Protein AF-A0ABD3M2R7-F1 (afdb_monomer_lite)

Secondary structure (DSSP, 8-state):
--HHHHHHHHHHHHHHHHHHHHHHHHHHHHHHHHHHHHHHHHHHTS-HHHHHH--GGGSSHHHHHHHHHHHHHHHHHHHHHHHHHHHHHHHHHHHHHHHHT-

Organism: NCBI:txid259834

Radius of gyration: 22.61 Å; chains: 1; bounding box: 50×22×65 Å

Sequence (102 aa):
MSTLEQKLRQLEEATTIAQSVLSEKESKLALASEALEKSKSKLKSLDAEVQQTLQVNDTDLPELIDAKMIAQQEYDEALRRYEVNQQYLALFRKKCDEATGV

Foldseek 3Di:
DDPLVVVLVVLVVQLVVLVVQLVVLVVQLVVLVVVLVVQVVVLVPDDPVCNVPDDPVNGCNVVSVVSNVVSVVSNVVSVVSNVVSVVVSVVSVVVVCVVVPD

pLDDT: mean 92.33, std 8.18, range [51.0, 98.56]

Structure (mmCIF, N/CA/C/O backbone):
data_AF-A0ABD3M2R7-F1
#
_entry.id   AF-A0ABD3M2R7-F1
#
loop_
_atom_site.group_PDB
_atom_site.id
_atom_site.type_symbol
_atom_site.label_atom_id
_atom_site.label_alt_id
_atom_site.label_comp_id
_atom_site.label_asym_id
_atom_site.label_entity_id
_atom_site.label_seq_id
_atom_site.pdbx_PDB_ins_code
_atom_site.Cartn_x
_atom_site.Cartn_y
_atom_site.Cartn_z
_atom_site.occupancy
_atom_site.B_iso_or_equiv
_atom_site.auth_seq_id
_atom_site.auth_comp_id
_atom_site.auth_asym_id
_atom_site.auth_atom_id
_atom_site.pdbx_PDB_model_num
ATOM 1 N N . MET A 1 1 ? 27.052 -1.490 -24.342 1.00 61.06 1 MET A N 1
ATOM 2 C CA . MET A 1 1 ? 25.622 -1.247 -24.088 1.00 61.06 1 MET A CA 1
ATOM 3 C C . MET A 1 1 ? 25.178 -0.047 -24.895 1.00 61.06 1 MET A C 1
ATOM 5 O O . MET A 1 1 ? 25.857 0.975 -24.845 1.00 61.06 1 MET A O 1
ATOM 9 N N . SER A 1 2 ? 24.084 -0.170 -25.638 1.00 78.94 2 SER A N 1
ATOM 10 C CA . SER A 1 2 ? 23.429 0.951 -26.307 1.00 78.94 2 SER A CA 1
ATOM 11 C C . SER A 1 2 ? 22.742 1.867 -25.285 1.00 78.94 2 SER A C 1
ATOM 13 O O . SER A 1 2 ? 22.431 1.463 -24.163 1.00 78.94 2 SER A O 1
ATOM 15 N N . THR A 1 3 ? 22.456 3.112 -25.671 1.00 86.19 3 THR A N 1
ATOM 16 C CA . THR A 1 3 ? 21.681 4.048 -24.835 1.00 86.19 3 THR A CA 1
ATOM 17 C C . THR A 1 3 ? 20.294 3.497 -24.479 1.00 86.19 3 THR A C 1
ATOM 19 O O . THR A 1 3 ? 19.747 3.832 -23.430 1.00 86.19 3 THR A O 1
ATOM 22 N N . LEU A 1 4 ? 19.718 2.644 -25.333 1.00 84.50 4 LEU A N 1
ATOM 23 C CA . LEU A 1 4 ? 18.421 2.012 -25.099 1.00 84.50 4 LEU A CA 1
ATOM 24 C C . LEU A 1 4 ? 18.514 0.926 -24.014 1.00 84.50 4 LEU A C 1
ATOM 26 O O . LEU A 1 4 ? 17.692 0.914 -23.102 1.00 84.50 4 LEU A O 1
ATOM 30 N N . GLU A 1 5 ? 19.559 0.095 -24.049 1.00 85.50 5 GLU A N 1
ATOM 31 C CA . GLU A 1 5 ? 19.835 -0.921 -23.021 1.00 85.50 5 GLU A CA 1
ATOM 32 C C . GLU A 1 5 ? 20.120 -0.289 -21.651 1.00 85.50 5 GLU A C 1
ATOM 34 O O . GLU A 1 5 ? 19.651 -0.780 -20.627 1.00 85.50 5 GLU A O 1
ATOM 39 N N . GLN A 1 6 ? 20.840 0.840 -21.617 1.00 88.81 6 GLN A N 1
ATOM 40 C CA . GLN A 1 6 ? 21.074 1.589 -20.377 1.00 88.81 6 GLN A CA 1
ATOM 41 C C . GLN A 1 6 ? 19.767 2.119 -19.774 1.00 88.81 6 GLN A C 1
ATOM 43 O O . GLN A 1 6 ? 19.555 1.994 -18.569 1.00 88.81 6 GLN A O 1
ATOM 48 N N . LYS A 1 7 ? 18.877 2.679 -20.604 1.00 89.38 7 LYS A N 1
ATOM 49 C CA . LYS A 1 7 ? 17.556 3.153 -20.163 1.00 89.38 7 LYS A CA 1
ATOM 50 C C . LYS A 1 7 ? 16.665 2.010 -19.683 1.00 89.38 7 LYS A C 1
ATOM 52 O O . LYS A 1 7 ? 15.985 2.173 -18.676 1.00 89.38 7 LYS A O 1
ATOM 57 N N . LEU A 1 8 ? 16.689 0.866 -20.372 1.00 91.56 8 LEU A N 1
ATOM 58 C CA . LEU A 1 8 ? 15.958 -0.329 -19.952 1.00 91.56 8 LEU A CA 1
ATOM 59 C C . LEU A 1 8 ? 16.430 -0.787 -18.569 1.00 91.56 8 LEU A C 1
ATOM 61 O O . LEU A 1 8 ? 15.607 -0.933 -17.673 1.00 91.56 8 LEU A O 1
ATOM 65 N N . ARG A 1 9 ? 17.745 -0.904 -18.361 1.00 93.06 9 ARG A N 1
ATOM 66 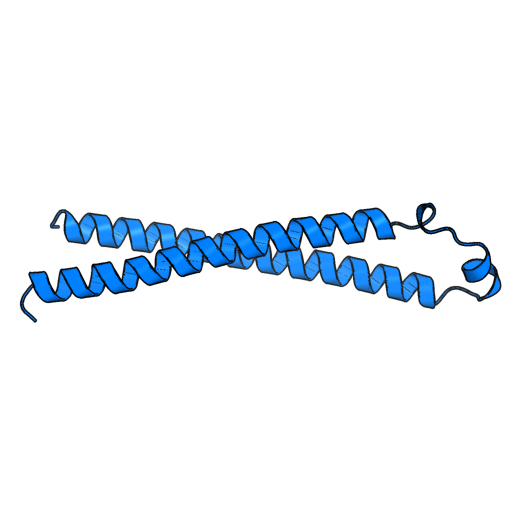C CA . ARG A 1 9 ? 18.310 -1.292 -17.063 1.00 93.06 9 ARG A CA 1
ATOM 67 C C . ARG A 1 9 ? 17.931 -0.320 -15.942 1.00 93.06 9 ARG A C 1
ATOM 69 O O . ARG A 1 9 ? 17.520 -0.751 -14.870 1.00 93.06 9 ARG A O 1
ATOM 76 N N . GLN A 1 10 ? 18.032 0.987 -16.184 1.00 93.94 10 GLN A N 1
ATOM 77 C CA . GLN A 1 10 ? 17.625 2.001 -15.202 1.00 93.94 10 GLN A CA 1
ATOM 78 C C . GLN A 1 10 ? 16.141 1.883 -14.841 1.00 93.94 10 GLN A C 1
ATOM 80 O O . GLN A 1 10 ? 15.762 2.045 -13.681 1.00 93.94 10 GLN A O 1
ATOM 85 N N . LEU A 1 11 ? 15.295 1.587 -15.828 1.00 94.25 11 LEU A N 1
ATOM 86 C CA . LEU A 1 11 ? 13.873 1.382 -15.607 1.00 94.25 11 LEU A CA 1
ATOM 87 C C . LEU A 1 11 ? 13.594 0.081 -14.837 1.00 94.25 11 LEU A C 1
ATOM 89 O O . LEU A 1 11 ? 12.714 0.070 -13.979 1.00 94.25 11 LEU A O 1
ATOM 93 N N . GLU A 1 12 ? 14.353 -0.992 -15.072 1.00 95.44 12 GLU A N 1
ATOM 94 C CA . GLU A 1 12 ? 14.255 -2.247 -14.308 1.00 95.44 12 GLU A CA 1
ATOM 95 C C . GLU A 1 12 ? 14.634 -2.041 -12.837 1.00 95.44 12 GLU A C 1
ATOM 97 O O . GLU A 1 12 ? 13.908 -2.476 -11.937 1.00 95.44 12 GLU A O 1
ATOM 102 N N . GLU A 1 13 ? 15.714 -1.301 -12.580 1.00 96.50 13 GLU A N 1
ATOM 103 C CA . GLU A 1 13 ? 16.136 -0.921 -11.228 1.00 96.50 13 GLU A CA 1
ATOM 104 C C . GLU A 1 13 ? 15.058 -0.061 -10.542 1.00 96.50 13 GLU A C 1
ATOM 106 O O . GLU A 1 13 ? 14.629 -0.365 -9.426 1.00 96.50 13 GLU A O 1
ATOM 111 N N . ALA A 1 14 ? 14.527 0.955 -11.231 1.00 95.88 14 ALA A N 1
ATOM 112 C CA . ALA A 1 14 ? 13.447 1.794 -10.709 1.00 95.88 14 ALA A CA 1
ATOM 113 C C . ALA A 1 14 ? 12.146 1.010 -10.448 1.00 95.88 14 ALA A C 1
ATOM 115 O O . ALA A 1 14 ? 11.424 1.309 -9.495 1.00 95.88 14 ALA A O 1
ATOM 116 N N . THR A 1 15 ? 11.839 0.005 -11.272 1.00 96.31 15 THR A N 1
ATOM 117 C CA . THR A 1 15 ? 10.675 -0.878 -11.086 1.00 96.31 15 THR A CA 1
ATOM 118 C C . THR A 1 15 ? 10.850 -1.771 -9.867 1.00 96.31 15 THR A C 1
ATOM 120 O O . THR A 1 15 ? 9.920 -1.906 -9.077 1.00 96.31 15 THR A O 1
ATOM 123 N N . THR A 1 16 ? 12.050 -2.317 -9.673 1.00 97.31 16 THR A N 1
ATOM 124 C CA . THR A 1 16 ? 12.390 -3.136 -8.502 1.00 97.31 16 THR A CA 1
ATOM 125 C C . THR A 1 16 ? 12.250 -2.328 -7.210 1.00 97.31 16 THR A C 1
ATOM 127 O O . THR A 1 16 ? 11.626 -2.781 -6.253 1.00 97.31 16 THR A O 1
ATOM 130 N N . ILE A 1 17 ? 12.746 -1.086 -7.199 1.00 97.00 17 ILE A N 1
ATOM 131 C CA . ILE A 1 17 ? 12.574 -0.174 -6.060 1.00 97.00 17 ILE A CA 1
ATOM 132 C C . ILE A 1 17 ? 11.086 0.111 -5.821 1.00 97.00 17 ILE A C 1
ATOM 134 O O . ILE A 1 17 ? 10.621 0.029 -4.686 1.00 97.00 17 ILE A O 1
ATOM 138 N N . ALA A 1 18 ? 10.320 0.408 -6.877 1.00 96.44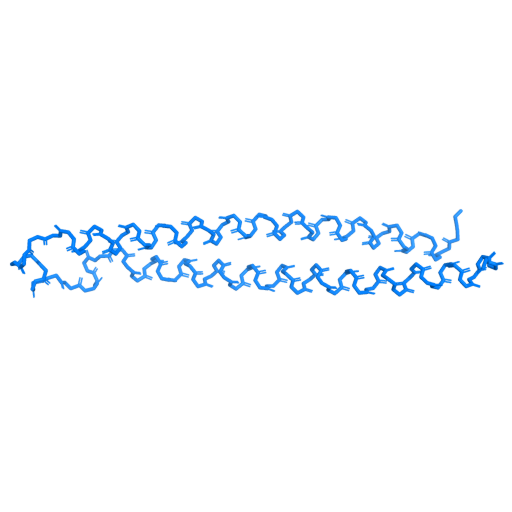 18 ALA A N 1
ATOM 139 C CA . ALA A 1 18 ? 8.883 0.655 -6.759 1.00 96.44 18 ALA A CA 1
ATOM 140 C C . ALA A 1 18 ? 8.122 -0.561 -6.201 1.00 96.44 18 ALA A C 1
ATOM 142 O O . ALA A 1 18 ? 7.210 -0.380 -5.400 1.00 96.44 18 ALA A O 1
ATOM 143 N N . GLN A 1 19 ? 8.521 -1.783 -6.565 1.00 98.00 19 GLN A N 1
ATOM 144 C CA . GLN A 1 19 ? 7.947 -3.015 -6.023 1.00 98.00 19 GLN A CA 1
ATOM 145 C C . GLN A 1 19 ? 8.227 -3.174 -4.523 1.00 98.00 19 GLN A C 1
ATOM 147 O O . GLN A 1 19 ? 7.318 -3.517 -3.769 1.00 98.00 19 GLN A O 1
ATOM 152 N N . SER A 1 20 ? 9.460 -2.895 -4.082 1.00 98.00 20 SER A N 1
ATOM 153 C CA . SER A 1 20 ? 9.815 -2.920 -2.655 1.00 98.00 20 SER A CA 1
ATOM 154 C C . SER A 1 20 ? 8.969 -1.926 -1.865 1.00 98.00 20 SER A C 1
ATOM 156 O O . SER A 1 20 ? 8.352 -2.289 -0.868 1.00 98.00 20 SER A O 1
ATOM 158 N N . VAL A 1 21 ? 8.864 -0.689 -2.362 1.00 97.75 21 VAL A N 1
ATOM 159 C CA . VAL A 1 21 ? 8.041 0.353 -1.735 1.00 97.75 21 VAL A CA 1
ATOM 160 C C . VAL A 1 21 ? 6.571 -0.065 -1.691 1.00 97.75 21 VAL A C 1
ATOM 162 O O . VAL A 1 21 ? 5.937 0.090 -0.653 1.00 97.75 21 VAL A O 1
ATOM 165 N N . LEU A 1 22 ? 6.025 -0.628 -2.774 1.00 98.19 22 LEU A N 1
ATOM 166 C CA . LEU A 1 22 ? 4.651 -1.138 -2.797 1.00 98.19 22 LEU A CA 1
ATOM 167 C C . LEU A 1 22 ? 4.419 -2.181 -1.697 1.00 98.19 22 LEU A C 1
ATOM 169 O O . LEU A 1 22 ? 3.457 -2.055 -0.945 1.00 98.19 22 LEU A O 1
ATOM 173 N N . SER A 1 23 ? 5.324 -3.151 -1.553 1.00 98.12 23 SER A N 1
ATOM 174 C CA . SER A 1 23 ? 5.223 -4.185 -0.517 1.00 98.12 23 SER A CA 1
ATOM 175 C C . SER A 1 23 ? 5.292 -3.604 0.903 1.00 98.12 23 SER A C 1
ATOM 177 O O . SER A 1 23 ? 4.517 -3.991 1.780 1.00 98.12 23 SER A O 1
ATOM 179 N N . GLU A 1 24 ? 6.158 -2.616 1.134 1.00 98.19 24 GLU A N 1
ATOM 180 C CA . GLU A 1 24 ? 6.223 -1.902 2.414 1.00 98.19 24 GLU A CA 1
ATOM 181 C C . GLU A 1 24 ? 4.917 -1.157 2.727 1.00 98.19 24 GLU A C 1
ATOM 183 O O . GLU A 1 24 ? 4.422 -1.209 3.857 1.00 98.19 24 GLU A O 1
ATOM 188 N N . LYS A 1 25 ? 4.334 -0.469 1.735 1.00 97.88 25 LYS A N 1
ATOM 189 C CA . LYS A 1 25 ? 3.073 0.266 1.913 1.00 97.88 25 LYS A CA 1
ATOM 190 C C . LYS A 1 25 ? 1.882 -0.661 2.109 1.00 97.88 25 LYS A C 1
ATOM 192 O O . LYS A 1 25 ? 1.028 -0.364 2.940 1.00 97.88 25 LYS A O 1
ATOM 197 N N . GLU A 1 26 ? 1.858 -1.794 1.419 1.00 98.25 26 GLU A N 1
ATOM 198 C CA . GLU A 1 26 ? 0.854 -2.842 1.610 1.00 98.25 26 GLU A CA 1
ATOM 199 C C . GLU A 1 26 ? 0.883 -3.376 3.046 1.00 98.25 26 GLU A C 1
ATOM 201 O O . GLU A 1 26 ? -0.148 -3.420 3.718 1.00 98.25 26 GLU A O 1
ATOM 206 N N . SER A 1 27 ? 2.078 -3.686 3.559 1.00 98.12 27 SER A N 1
ATOM 207 C CA . SER A 1 27 ? 2.267 -4.119 4.946 1.00 98.12 27 SER A CA 1
ATOM 208 C C . SER A 1 27 ? 1.793 -3.057 5.948 1.00 98.12 27 SER A C 1
ATOM 210 O O . SER A 1 27 ? 1.040 -3.356 6.877 1.00 98.12 27 SER A O 1
ATOM 212 N N . LYS A 1 28 ? 2.144 -1.782 5.727 1.00 97.88 28 LYS A N 1
ATOM 213 C CA . LYS A 1 28 ? 1.685 -0.666 6.571 1.00 97.88 28 LYS A CA 1
ATOM 214 C C . LYS A 1 28 ? 0.157 -0.525 6.566 1.00 97.88 28 LYS A C 1
ATOM 216 O O . LYS A 1 28 ? -0.438 -0.323 7.626 1.00 97.88 28 LYS A O 1
ATOM 221 N N . LEU A 1 29 ? -0.484 -0.651 5.404 1.00 98.44 29 LEU A N 1
ATOM 222 C CA . LEU A 1 29 ? -1.942 -0.611 5.270 1.00 98.44 29 LEU A CA 1
ATOM 223 C C . LEU A 1 29 ? -2.617 -1.788 5.986 1.00 98.44 29 LEU A C 1
ATOM 225 O O . LEU A 1 29 ? -3.643 -1.595 6.649 1.00 98.44 29 LEU A O 1
ATOM 229 N N . ALA A 1 30 ? -2.042 -2.988 5.891 1.00 98.25 30 ALA A N 1
ATOM 230 C CA . ALA A 1 30 ? -2.536 -4.167 6.594 1.00 98.25 30 ALA A CA 1
ATOM 231 C C . ALA A 1 30 ? -2.499 -3.959 8.117 1.00 98.25 30 ALA A C 1
ATOM 233 O O . ALA A 1 30 ? -3.520 -4.137 8.782 1.00 98.25 30 ALA A O 1
ATOM 234 N N . LEU A 1 31 ? -1.373 -3.475 8.652 1.00 98.00 31 LEU A N 1
ATOM 235 C CA . LEU A 1 31 ? -1.217 -3.184 10.082 1.00 98.00 31 LEU A CA 1
ATOM 236 C C . LEU A 1 31 ? -2.191 -2.102 10.572 1.00 98.00 31 LEU A C 1
ATOM 238 O O . LEU A 1 31 ? -2.823 -2.267 11.616 1.00 98.00 31 LEU A O 1
ATOM 242 N N . ALA A 1 32 ? -2.358 -1.009 9.820 1.00 97.50 32 ALA A N 1
ATOM 243 C CA . ALA A 1 32 ? -3.313 0.046 10.172 1.00 97.50 32 ALA A CA 1
ATOM 244 C C . ALA A 1 32 ? -4.767 -0.463 10.150 1.00 97.50 32 ALA A C 1
ATOM 246 O O . ALA A 1 32 ? -5.576 -0.113 11.012 1.00 97.50 32 ALA A O 1
ATOM 247 N N . SER A 1 33 ? -5.094 -1.333 9.190 1.00 97.75 33 SER A N 1
ATOM 248 C CA . SER A 1 33 ? -6.412 -1.965 9.096 1.00 97.75 33 SER A CA 1
ATOM 249 C C . SER A 1 33 ? -6.682 -2.910 10.265 1.00 97.75 33 SER A C 1
ATOM 251 O O . SER A 1 33 ? -7.769 -2.861 10.841 1.00 97.75 33 SER A O 1
ATOM 253 N N . GLU A 1 34 ? -5.698 -3.725 10.647 1.00 97.94 34 GLU A N 1
ATOM 254 C CA . GLU A 1 34 ? -5.794 -4.623 11.799 1.00 97.94 34 GLU A CA 1
ATOM 255 C C . GLU A 1 34 ? -5.957 -3.840 13.108 1.00 97.94 34 GLU A C 1
ATOM 257 O O . GLU A 1 34 ? -6.827 -4.162 13.918 1.00 97.94 34 GLU A O 1
ATOM 262 N N . ALA A 1 35 ? -5.172 -2.776 13.307 1.00 96.94 35 ALA A N 1
ATOM 263 C CA . ALA A 1 35 ? -5.260 -1.934 14.497 1.00 96.94 35 ALA A CA 1
ATOM 264 C C . ALA A 1 35 ? -6.656 -1.307 14.654 1.00 96.94 35 ALA A C 1
ATOM 266 O O . ALA A 1 35 ? -7.244 -1.366 15.740 1.00 96.94 35 ALA A O 1
ATOM 267 N N . LEU A 1 36 ? -7.219 -0.776 13.562 1.00 96.88 36 LEU A N 1
ATOM 268 C CA . LEU A 1 36 ? -8.572 -0.224 13.552 1.00 96.88 36 LEU A CA 1
ATOM 269 C C . LEU A 1 36 ? -9.626 -1.291 13.873 1.00 96.88 36 LEU A C 1
ATOM 271 O O . LEU A 1 36 ? -10.515 -1.049 14.691 1.00 96.88 36 LEU A O 1
ATOM 275 N N . GLU A 1 37 ? -9.534 -2.475 13.266 1.00 96.75 37 GLU A N 1
ATOM 276 C CA . GLU A 1 37 ? -10.508 -3.547 13.499 1.00 96.75 37 GLU A CA 1
ATOM 277 C C . GLU A 1 37 ? -10.430 -4.095 14.927 1.00 96.75 37 GLU A C 1
ATOM 279 O O . GLU A 1 37 ? -11.454 -4.335 15.574 1.00 96.75 37 GLU A O 1
ATOM 284 N N . LYS A 1 38 ? -9.216 -4.213 15.469 1.00 96.38 38 LYS A N 1
ATOM 285 C CA . LYS A 1 38 ? -8.985 -4.603 16.859 1.00 96.38 38 LYS A CA 1
ATOM 286 C C . LYS A 1 38 ? -9.568 -3.580 17.829 1.00 96.38 38 LYS A C 1
ATOM 288 O O . LYS A 1 38 ? -10.197 -3.978 18.808 1.00 96.38 38 LYS A O 1
ATOM 293 N N . SER A 1 39 ? -9.393 -2.283 17.567 1.00 94.44 39 SER A N 1
ATOM 294 C CA . SER A 1 39 ? -9.989 -1.223 18.387 1.00 94.44 39 SER A CA 1
ATOM 295 C C . SER A 1 39 ? -11.518 -1.281 18.341 1.00 94.44 39 SER A C 1
ATOM 297 O O . SER A 1 39 ? -12.161 -1.410 19.380 1.00 94.44 39 SER A O 1
ATOM 299 N N . LYS A 1 40 ? -12.114 -1.356 17.143 1.00 93.94 40 LYS A N 1
ATOM 300 C CA . LYS A 1 40 ? -13.569 -1.529 16.976 1.00 93.94 40 LYS A CA 1
ATOM 301 C C . LYS A 1 40 ? -14.105 -2.757 17.709 1.00 93.94 40 LYS A C 1
AT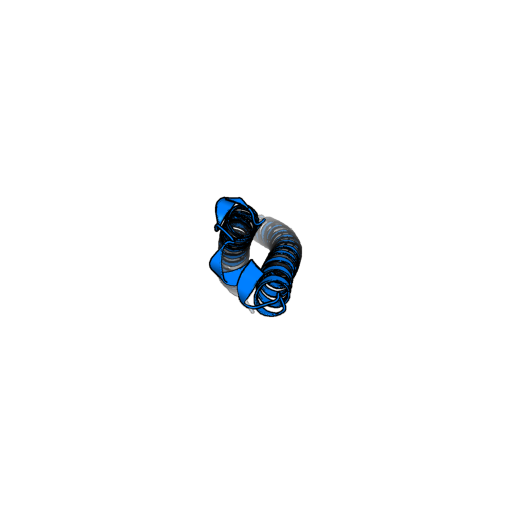OM 303 O O . LYS A 1 40 ? -15.154 -2.683 18.343 1.00 93.94 40 LYS A O 1
ATOM 308 N N . SER A 1 41 ? -13.395 -3.878 17.634 1.00 94.44 41 SER A N 1
ATOM 309 C CA . SER A 1 41 ? -13.787 -5.123 18.300 1.00 94.44 41 SER A CA 1
ATOM 310 C C . SER A 1 41 ? -13.754 -4.994 19.822 1.00 94.44 41 SER A C 1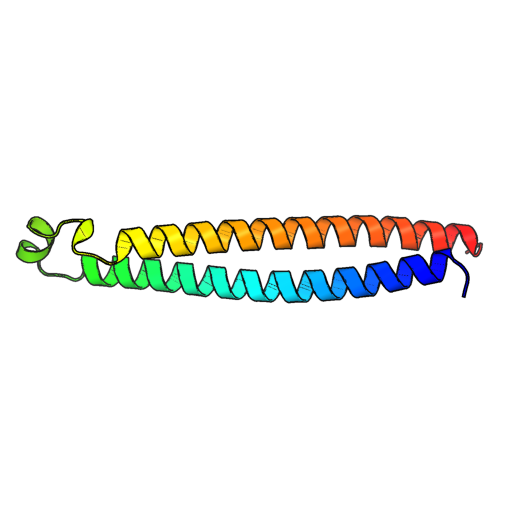
ATOM 312 O O . SER A 1 41 ? -14.693 -5.426 20.485 1.00 94.44 41 SER A O 1
ATOM 314 N N . LYS A 1 42 ? -12.725 -4.340 20.381 1.00 92.38 42 LYS A N 1
ATOM 315 C CA . LYS A 1 42 ? -12.652 -4.047 21.821 1.00 92.38 42 LYS A CA 1
ATOM 316 C C . LYS A 1 42 ? -13.832 -3.196 22.279 1.00 92.38 42 LYS A C 1
ATOM 318 O O . LYS A 1 42 ? -14.475 -3.539 23.264 1.00 92.38 42 LYS A O 1
ATOM 323 N N . LEU A 1 43 ? -14.153 -2.136 21.542 1.00 91.56 43 LEU A N 1
ATOM 324 C CA . LEU A 1 43 ? -15.255 -1.237 21.890 1.00 91.56 43 LEU A CA 1
ATOM 325 C C . LEU A 1 43 ? -16.610 -1.958 21.863 1.00 91.56 43 LEU A C 1
ATOM 327 O O . LEU A 1 43 ? -17.416 -1.783 22.769 1.00 91.56 43 LEU A O 1
ATOM 331 N N . LYS A 1 44 ? -16.824 -2.848 20.885 1.00 90.38 44 LYS A N 1
ATOM 332 C CA . LYS A 1 44 ? -18.022 -3.705 20.812 1.00 90.38 44 LYS A CA 1
ATOM 333 C C . LYS A 1 44 ? -18.128 -4.716 21.957 1.00 90.38 44 LYS A C 1
ATOM 335 O O . LYS A 1 44 ? -19.226 -5.189 22.231 1.00 90.38 44 LYS A O 1
ATOM 340 N N . SER A 1 45 ? -17.006 -5.077 22.580 1.00 93.25 45 SER A N 1
ATOM 341 C CA . SER A 1 45 ? -16.962 -6.027 23.699 1.00 93.25 45 SER A CA 1
ATOM 342 C C . SER A 1 45 ? -17.169 -5.388 25.075 1.00 93.25 45 SER A C 1
ATOM 344 O O . SER A 1 45 ? -17.220 -6.112 26.063 1.00 93.25 45 SER A O 1
ATOM 346 N N . LEU A 1 46 ? -17.275 -4.056 25.152 1.00 91.06 46 LEU A N 1
ATOM 347 C CA . LEU A 1 46 ? -17.558 -3.346 26.402 1.00 91.06 46 LEU A CA 1
ATOM 348 C C . LEU A 1 46 ? -18.990 -3.613 26.884 1.00 91.06 46 LEU A C 1
ATOM 350 O O . LEU A 1 46 ? -19.872 -3.924 26.085 1.00 91.06 46 LEU A O 1
ATOM 354 N N . ASP A 1 47 ? -19.240 -3.421 28.176 1.00 93.19 47 ASP A N 1
ATOM 355 C CA . ASP A 1 47 ? -20.589 -3.516 28.736 1.00 93.19 47 ASP A CA 1
ATOM 356 C C . ASP A 1 47 ? -21.523 -2.444 28.156 1.00 93.19 47 ASP A C 1
ATOM 358 O O . ASP A 1 47 ? -21.102 -1.334 27.819 1.00 93.19 47 ASP A O 1
ATOM 362 N N . ALA A 1 48 ? -22.818 -2.760 28.063 1.00 89.31 48 ALA A N 1
ATOM 363 C CA . ALA A 1 48 ? -23.812 -1.889 27.431 1.00 89.31 48 ALA A CA 1
ATOM 364 C C . ALA A 1 48 ? -23.921 -0.506 28.098 1.00 89.31 48 ALA A C 1
ATOM 366 O O . ALA A 1 48 ? -24.112 0.488 27.402 1.00 89.31 48 ALA A O 1
ATOM 367 N N . GLU A 1 49 ? -23.762 -0.431 29.422 1.00 88.94 49 GLU A N 1
ATOM 368 C CA . GLU A 1 49 ? -23.749 0.844 30.153 1.00 88.94 49 GLU A CA 1
ATOM 369 C C . GLU A 1 49 ? -22.564 1.722 29.734 1.00 88.94 49 GLU A C 1
ATOM 371 O O . GLU A 1 49 ? -22.738 2.910 29.473 1.00 88.94 49 GLU A O 1
ATOM 376 N N . VAL A 1 50 ? -21.379 1.126 29.577 1.00 86.75 50 VAL A N 1
ATOM 377 C CA . VAL A 1 50 ? -20.172 1.838 29.138 1.00 86.75 50 VAL A CA 1
ATOM 378 C C . VAL A 1 50 ? -20.320 2.292 27.687 1.00 86.75 50 VAL A C 1
ATOM 380 O O . VAL A 1 50 ? -20.013 3.441 27.375 1.00 86.75 50 VAL A O 1
ATOM 383 N N . GLN A 1 51 ? -20.847 1.433 26.806 1.00 86.12 51 GLN A N 1
ATOM 384 C CA . GLN A 1 51 ? -21.079 1.775 25.398 1.00 86.12 51 GLN A CA 1
ATOM 385 C C . GLN A 1 51 ? -22.054 2.949 25.222 1.00 86.12 51 GLN A C 1
ATOM 387 O O . GLN A 1 51 ? -21.874 3.747 24.307 1.00 86.12 51 GLN A O 1
ATOM 392 N N . GLN A 1 52 ? -23.071 3.077 26.084 1.00 87.38 52 GLN A N 1
ATOM 393 C CA . GLN A 1 52 ? -24.054 4.168 26.007 1.00 87.38 52 GLN A CA 1
ATOM 394 C C . GLN A 1 52 ? -23.474 5.535 26.380 1.00 87.38 52 GLN A C 1
ATOM 396 O O . GLN A 1 52 ? -23.972 6.557 25.909 1.00 87.38 52 GLN A O 1
ATOM 401 N N . THR A 1 53 ? -22.438 5.561 27.219 1.00 90.31 53 THR A N 1
ATOM 402 C CA . THR A 1 53 ? -21.791 6.803 27.665 1.00 90.31 53 THR A CA 1
ATOM 403 C C . THR A 1 53 ? -20.533 7.157 26.878 1.00 90.31 53 THR A C 1
ATOM 405 O O . THR A 1 53 ? -20.042 8.275 27.003 1.00 90.31 53 THR A O 1
ATOM 408 N N . LEU A 1 54 ? -20.003 6.21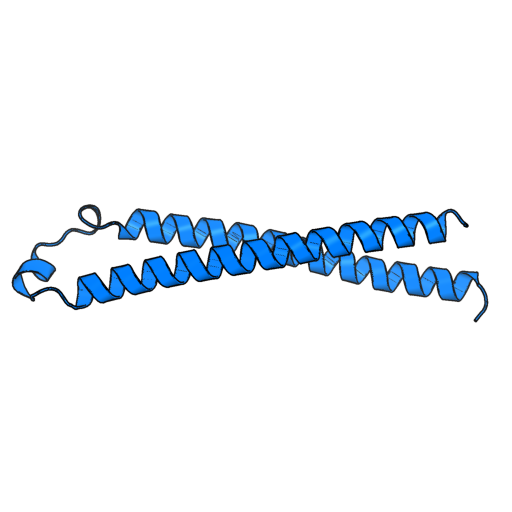8 26.091 1.00 88.12 54 LEU A N 1
ATOM 409 C CA . LEU A 1 54 ? -18.740 6.371 25.378 1.00 88.12 54 LEU A CA 1
ATOM 410 C C . LEU A 1 54 ? -18.873 7.361 24.219 1.00 88.12 54 LEU A C 1
ATOM 412 O O . LEU A 1 54 ? -19.668 7.146 23.300 1.00 88.12 54 LEU A O 1
ATOM 416 N N . GLN A 1 55 ? -18.068 8.423 24.220 1.00 87.75 55 GLN A N 1
ATOM 417 C CA . GLN A 1 55 ? -17.983 9.322 23.074 1.00 87.75 55 GLN A CA 1
ATOM 418 C C . GLN A 1 55 ? -16.867 8.880 22.133 1.00 87.75 55 GLN A C 1
ATOM 420 O O . GLN A 1 55 ? -15.872 8.291 22.540 1.00 87.75 55 GLN A O 1
ATOM 425 N N . VAL A 1 56 ? -17.006 9.197 20.845 1.00 79.25 56 VAL A N 1
ATOM 426 C CA . VAL A 1 56 ? -16.004 8.835 19.828 1.00 79.25 56 VAL A CA 1
ATOM 427 C C . VAL A 1 56 ? -14.625 9.422 20.156 1.00 79.25 56 VAL A C 1
ATOM 429 O O . VAL A 1 56 ? -13.622 8.749 19.945 1.00 79.25 56 VAL A O 1
ATOM 432 N N . ASN A 1 57 ? -14.578 10.629 20.728 1.00 83.81 57 ASN A N 1
ATOM 433 C CA . ASN A 1 57 ? -13.335 11.302 21.125 1.00 83.81 57 ASN A CA 1
ATOM 434 C C . ASN A 1 57 ? -12.679 10.696 22.378 1.00 83.81 57 ASN A C 1
ATOM 436 O O . ASN A 1 57 ? -11.526 11.000 22.656 1.00 83.81 57 ASN A O 1
ATOM 440 N N . ASP A 1 58 ? -13.393 9.843 23.118 1.00 83.94 58 ASP A N 1
ATOM 441 C CA . ASP A 1 58 ? -12.832 9.081 24.242 1.00 83.94 58 ASP A CA 1
ATOM 442 C C . ASP A 1 58 ? -12.131 7.796 23.759 1.00 83.94 58 ASP A C 1
ATOM 444 O O . ASP A 1 58 ? -11.678 6.979 24.561 1.00 83.94 58 ASP A O 1
ATOM 448 N N . THR A 1 59 ? -12.082 7.579 22.441 1.00 89.62 59 THR A N 1
ATOM 449 C CA . THR A 1 59 ? -11.512 6.392 21.803 1.00 89.62 59 THR A CA 1
ATOM 450 C C . THR A 1 59 ? -10.430 6.787 20.813 1.00 89.62 59 THR A C 1
ATOM 452 O O . THR A 1 59 ? -10.514 7.845 20.204 1.00 89.62 59 THR A O 1
ATOM 455 N N . ASP A 1 60 ? -9.507 5.868 20.536 1.00 91.62 60 ASP A N 1
ATOM 456 C CA . ASP A 1 60 ? -8.483 6.049 19.495 1.00 91.62 60 ASP A CA 1
ATOM 457 C C . ASP A 1 60 ? -9.044 5.877 18.061 1.00 91.62 60 ASP A C 1
ATOM 459 O O . ASP A 1 60 ? -8.292 5.688 17.101 1.00 91.62 60 ASP A O 1
ATOM 463 N N . LEU A 1 61 ? -10.374 5.796 17.883 1.00 93.38 61 LEU A N 1
ATOM 464 C CA . LEU A 1 61 ? -10.977 5.540 16.571 1.00 93.38 61 LEU A CA 1
ATOM 465 C C . LEU A 1 61 ? -10.680 6.637 15.543 1.00 93.38 61 LEU A C 1
ATOM 467 O O . LEU A 1 61 ? -10.362 6.251 14.414 1.00 93.38 61 LEU A O 1
ATOM 471 N N . PRO A 1 62 ? -10.785 7.945 15.859 1.00 94.62 62 PRO A N 1
ATOM 472 C CA . PRO A 1 62 ? -10.451 9.000 14.906 1.00 94.62 62 PRO A CA 1
ATOM 473 C C . PRO A 1 62 ? -9.023 8.856 14.368 1.00 94.62 62 PRO A C 1
ATOM 475 O O . PRO A 1 62 ? -8.821 8.783 13.157 1.00 94.62 62 PRO A O 1
ATOM 478 N N . GLU A 1 63 ? -8.048 8.679 15.257 1.00 95.31 63 GLU A N 1
ATOM 479 C CA . GLU A 1 63 ? -6.632 8.559 14.912 1.00 95.31 63 GLU A CA 1
ATOM 480 C C . GLU A 1 63 ? -6.356 7.299 14.087 1.00 95.31 63 GLU A C 1
ATOM 482 O O . GLU A 1 63 ? -5.584 7.330 13.128 1.00 95.31 63 GLU A O 1
ATOM 487 N N . LEU A 1 64 ? -6.998 6.176 14.422 1.00 96.44 64 LEU A N 1
ATOM 488 C CA . LEU A 1 64 ? -6.849 4.922 13.679 1.00 96.44 64 LEU A CA 1
ATOM 489 C C . LEU A 1 64 ? -7.505 4.978 12.292 1.00 96.44 64 LEU A C 1
ATOM 491 O O . LEU A 1 64 ? -7.003 4.356 11.351 1.00 96.44 64 LEU A O 1
ATOM 495 N N . ILE A 1 65 ? -8.614 5.710 12.146 1.00 96.75 65 ILE A N 1
ATOM 496 C CA . ILE A 1 65 ? -9.249 5.959 10.845 1.00 96.75 65 ILE A CA 1
ATOM 497 C C . ILE A 1 65 ? -8.322 6.808 9.975 1.00 96.75 65 ILE A C 1
ATOM 499 O O . ILE A 1 65 ? -8.055 6.423 8.833 1.00 96.75 65 ILE A O 1
ATOM 503 N N . ASP A 1 66 ? -7.781 7.896 10.521 1.00 97.06 66 ASP A N 1
ATOM 504 C CA . ASP A 1 66 ? -6.847 8.771 9.812 1.00 97.06 66 ASP A CA 1
ATOM 505 C C . ASP A 1 66 ? -5.568 8.024 9.419 1.00 97.06 66 ASP A C 1
ATOM 507 O O . ASP A 1 66 ? -5.139 8.079 8.264 1.00 97.06 66 ASP A O 1
ATOM 511 N N . ALA A 1 67 ? -4.998 7.235 10.334 1.00 97.12 67 ALA A N 1
ATOM 512 C CA . ALA A 1 67 ? -3.821 6.415 10.063 1.00 97.12 67 ALA A CA 1
ATOM 513 C C . ALA A 1 67 ? -4.066 5.411 8.926 1.00 97.12 67 ALA A C 1
ATOM 515 O O . ALA A 1 67 ? -3.221 5.262 8.038 1.00 97.12 67 ALA A O 1
ATOM 516 N N . LYS A 1 68 ? -5.231 4.745 8.912 1.00 97.94 68 LYS A N 1
ATOM 517 C CA . LYS A 1 68 ? -5.613 3.842 7.819 1.00 97.94 68 LYS A CA 1
ATOM 518 C C . LYS A 1 68 ? -5.795 4.600 6.503 1.00 97.94 68 LYS A C 1
ATOM 520 O O . LYS A 1 68 ? -5.341 4.116 5.469 1.00 97.94 68 LYS A O 1
ATOM 525 N N . MET A 1 69 ? -6.436 5.768 6.527 1.00 98.25 69 MET A N 1
ATOM 526 C CA . MET A 1 69 ? -6.649 6.587 5.332 1.00 98.25 69 MET A CA 1
ATOM 527 C C . MET A 1 69 ? -5.317 7.024 4.709 1.00 98.25 69 MET A C 1
ATOM 529 O O . MET A 1 69 ? -5.132 6.876 3.502 1.00 98.25 69 MET A O 1
ATOM 533 N N . ILE A 1 70 ? -4.368 7.487 5.525 1.00 98.06 70 ILE A N 1
ATOM 534 C CA . ILE A 1 70 ? -3.021 7.858 5.071 1.00 98.06 70 ILE A CA 1
ATOM 535 C C . ILE A 1 70 ? -2.291 6.637 4.498 1.00 98.06 70 ILE A C 1
ATOM 537 O O . ILE A 1 70 ? -1.730 6.709 3.407 1.00 98.06 70 ILE A O 1
ATOM 541 N N . ALA A 1 71 ? -2.326 5.494 5.191 1.00 97.94 71 ALA A N 1
ATOM 542 C CA . ALA A 1 71 ? -1.688 4.271 4.704 1.00 97.94 71 ALA A CA 1
ATOM 543 C C . ALA A 1 71 ? -2.280 3.793 3.364 1.00 97.94 71 ALA A C 1
ATOM 545 O O . ALA A 1 71 ? -1.533 3.336 2.501 1.00 97.94 71 ALA A O 1
ATOM 546 N N . GLN A 1 72 ? -3.594 3.944 3.166 1.00 98.44 72 GLN A N 1
ATOM 547 C CA . GLN A 1 72 ? -4.257 3.623 1.900 1.00 98.44 72 GLN A CA 1
ATOM 548 C C . GLN A 1 72 ? -3.776 4.539 0.773 1.00 98.44 72 GLN A C 1
ATOM 550 O O . GLN A 1 72 ? -3.427 4.055 -0.298 1.00 98.44 72 GLN A O 1
ATOM 555 N N . GLN A 1 73 ? -3.705 5.850 1.019 1.00 98.44 73 GLN A N 1
ATOM 556 C CA . GLN A 1 73 ? -3.220 6.810 0.025 1.00 98.44 73 GLN A CA 1
ATOM 557 C C . GLN A 1 73 ? -1.771 6.518 -0.391 1.00 98.44 73 GLN A C 1
ATOM 559 O O . GLN A 1 73 ? -1.466 6.517 -1.584 1.00 98.44 73 GLN A O 1
ATOM 564 N N . GLU A 1 74 ? -0.895 6.223 0.577 1.00 98.12 74 GLU A N 1
ATOM 565 C CA . GLU A 1 74 ? 0.497 5.838 0.310 1.00 98.12 74 GLU A CA 1
ATOM 566 C C . GLU A 1 74 ? 0.593 4.539 -0.509 1.00 98.12 74 GLU A C 1
ATOM 568 O O . GLU A 1 74 ? 1.429 4.440 -1.410 1.00 98.12 74 GLU A O 1
ATOM 573 N N . TYR A 1 75 ? -0.253 3.545 -0.213 1.00 98.56 75 TYR A N 1
ATOM 574 C CA . TYR A 1 75 ? -0.328 2.300 -0.980 1.00 98.56 75 TYR A CA 1
ATOM 575 C C . TYR A 1 75 ? -0.793 2.548 -2.417 1.00 98.56 75 TYR A C 1
ATOM 577 O O . TYR A 1 75 ? -0.131 2.105 -3.354 1.00 98.56 75 TYR A O 1
ATOM 585 N N . ASP A 1 76 ? -1.875 3.306 -2.606 1.00 98.44 76 ASP A N 1
ATOM 586 C CA . ASP A 1 76 ? -2.427 3.592 -3.933 1.00 98.44 76 ASP A CA 1
ATOM 587 C C . ASP A 1 76 ? -1.418 4.348 -4.810 1.00 98.44 76 ASP A C 1
ATOM 589 O O . ASP A 1 76 ? -1.318 4.115 -6.017 1.00 98.44 76 ASP A O 1
ATOM 593 N N . GLU A 1 77 ? -0.650 5.267 -4.220 1.00 98.25 77 GLU A N 1
ATOM 594 C CA . GLU A 1 77 ? 0.427 5.964 -4.920 1.00 98.25 77 GLU A CA 1
ATOM 595 C C . GLU A 1 77 ? 1.563 5.014 -5.322 1.00 98.25 77 GLU A C 1
ATOM 597 O O . GLU A 1 77 ? 2.003 5.036 -6.478 1.00 98.25 77 GLU A O 1
ATOM 602 N N . ALA A 1 78 ? 2.014 4.158 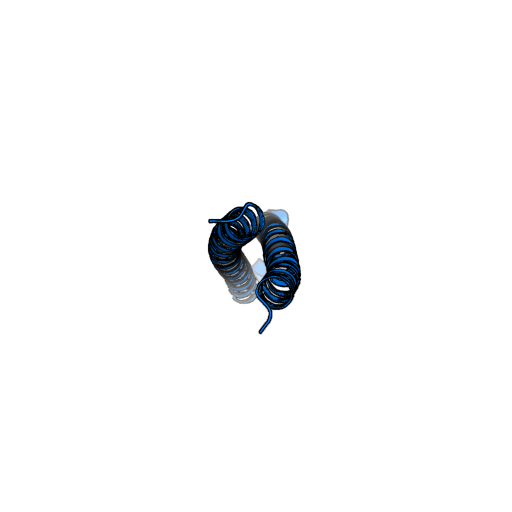-4.401 1.00 97.88 78 ALA A N 1
ATOM 603 C CA . ALA A 1 78 ? 3.051 3.171 -4.683 1.00 97.88 78 ALA A CA 1
ATOM 604 C C . ALA A 1 78 ? 2.612 2.178 -5.771 1.00 97.88 78 ALA A C 1
ATOM 606 O O . ALA A 1 78 ? 3.400 1.867 -6.670 1.00 97.88 78 ALA A O 1
ATOM 607 N N . LEU A 1 79 ? 1.347 1.746 -5.738 1.00 98.25 79 LEU A N 1
ATOM 608 C CA . LEU A 1 79 ? 0.757 0.846 -6.725 1.00 98.25 79 LEU A CA 1
ATOM 609 C C . LEU A 1 79 ? 0.765 1.488 -8.111 1.00 98.25 79 LEU A C 1
ATOM 611 O O . LEU A 1 79 ? 1.339 0.920 -9.040 1.00 98.25 79 LEU A O 1
ATOM 615 N N . ARG A 1 80 ? 0.241 2.716 -8.235 1.00 98.12 80 ARG A N 1
ATOM 616 C CA . ARG A 1 80 ? 0.258 3.459 -9.506 1.00 98.12 80 ARG A CA 1
ATOM 617 C C . ARG A 1 80 ? 1.671 3.596 -10.065 1.00 98.12 80 ARG A C 1
ATOM 619 O O . ARG A 1 80 ? 1.887 3.400 -11.259 1.00 98.12 80 ARG A O 1
ATOM 626 N N . ARG A 1 81 ? 2.653 3.924 -9.219 1.00 97.31 81 ARG A N 1
ATOM 627 C CA . ARG A 1 81 ? 4.053 4.058 -9.649 1.00 97.31 81 ARG A CA 1
ATOM 628 C C . ARG A 1 81 ? 4.620 2.737 -10.166 1.00 97.31 81 ARG A C 1
ATOM 630 O O . ARG A 1 81 ? 5.290 2.727 -11.198 1.00 97.31 81 ARG A O 1
ATOM 637 N N . TYR A 1 82 ? 4.361 1.638 -9.463 1.00 97.88 82 TYR A N 1
ATOM 638 C CA . TYR A 1 82 ? 4.792 0.310 -9.887 1.00 97.88 82 TYR A CA 1
ATOM 639 C C . TYR A 1 82 ? 4.147 -0.099 -11.221 1.00 97.88 82 TYR A C 1
ATOM 641 O O . TYR A 1 82 ? 4.853 -0.522 -12.135 1.00 97.88 82 TYR A O 1
ATOM 649 N N . GLU A 1 83 ? 2.837 0.097 -11.374 1.00 97.69 83 GLU A N 1
ATOM 650 C CA . GLU A 1 83 ? 2.103 -0.226 -12.603 1.00 97.69 83 GLU A CA 1
ATOM 651 C C . GLU A 1 83 ? 2.609 0.571 -13.809 1.00 97.69 83 GLU A C 1
ATOM 653 O O . GLU A 1 83 ? 2.859 0.004 -14.873 1.00 97.69 83 GLU A O 1
ATOM 658 N N . VAL A 1 84 ? 2.824 1.877 -13.640 1.00 97.12 84 VAL A N 1
ATOM 659 C CA . VAL A 1 84 ? 3.376 2.740 -14.692 1.00 97.12 84 VAL A CA 1
ATOM 660 C C . VAL A 1 84 ? 4.774 2.272 -15.103 1.00 97.12 84 VAL A C 1
ATOM 662 O O . VAL A 1 84 ? 5.069 2.162 -16.294 1.00 97.12 84 VAL A O 1
ATOM 665 N N . ASN A 1 85 ? 5.629 1.938 -14.137 1.00 96.19 85 ASN A N 1
ATOM 666 C CA . ASN A 1 85 ? 6.961 1.408 -14.413 1.00 96.19 85 ASN A CA 1
ATOM 667 C C . ASN A 1 85 ? 6.903 0.085 -15.200 1.00 96.19 85 ASN A C 1
ATOM 669 O O . ASN A 1 85 ? 7.628 -0.073 -16.184 1.00 96.19 85 ASN A O 1
ATOM 673 N N . GLN A 1 86 ? 5.997 -0.827 -14.832 1.00 97.00 86 GLN A N 1
ATOM 674 C CA . GLN A 1 86 ? 5.775 -2.085 -15.553 1.00 97.00 86 GLN A CA 1
ATOM 675 C C . GLN A 1 86 ? 5.299 -1.857 -16.997 1.00 97.00 86 GLN A C 1
ATOM 677 O O . GLN A 1 86 ? 5.798 -2.499 -17.924 1.00 97.00 86 GLN A O 1
ATOM 682 N N . GLN A 1 87 ? 4.388 -0.905 -17.217 1.00 96.19 87 GLN A N 1
ATOM 683 C CA . GLN A 1 87 ? 3.940 -0.537 -18.565 1.00 96.19 87 GLN A CA 1
ATOM 684 C C . GLN A 1 87 ? 5.104 -0.021 -19.419 1.00 96.19 87 GLN A C 1
ATOM 686 O O . GLN A 1 87 ? 5.279 -0.452 -20.562 1.00 96.19 87 GLN A O 1
ATOM 691 N N . TYR A 1 88 ? 5.944 0.858 -18.865 1.00 93.50 88 TYR A N 1
ATOM 692 C CA . TYR A 1 88 ? 7.126 1.337 -19.575 1.00 93.50 88 TYR A CA 1
ATOM 693 C C . TYR A 1 88 ? 8.143 0.221 -19.833 1.00 93.50 88 TYR A C 1
ATOM 695 O O . TYR A 1 88 ? 8.723 0.193 -20.918 1.00 93.50 88 TYR A O 1
ATOM 703 N N . LEU A 1 89 ? 8.339 -0.720 -18.903 1.00 93.56 89 LEU A N 1
ATOM 704 C CA . LEU A 1 89 ? 9.241 -1.856 -19.117 1.00 93.56 89 LEU A CA 1
ATOM 705 C C . LEU A 1 89 ? 8.811 -2.694 -20.315 1.00 93.56 89 LEU A C 1
ATOM 707 O O . LEU A 1 89 ? 9.642 -3.010 -21.165 1.00 93.56 89 LEU A O 1
ATOM 711 N N . ALA A 1 90 ? 7.521 -3.014 -20.415 1.00 93.31 90 ALA A N 1
ATOM 712 C CA . ALA A 1 90 ? 6.986 -3.761 -21.549 1.00 93.31 90 ALA A CA 1
ATOM 713 C C . ALA A 1 90 ? 7.244 -3.032 -22.881 1.00 93.31 90 ALA A C 1
ATOM 715 O O . ALA A 1 90 ? 7.690 -3.644 -23.854 1.00 93.31 90 ALA A O 1
ATOM 716 N N . LEU A 1 91 ? 7.034 -1.711 -22.911 1.00 92.31 91 LEU A N 1
ATOM 717 C CA . LEU A 1 91 ? 7.283 -0.887 -24.097 1.00 92.31 91 LEU A CA 1
ATOM 718 C C . LEU A 1 91 ? 8.770 -0.829 -24.477 1.00 92.31 91 LEU A C 1
ATOM 720 O O . LEU A 1 91 ? 9.100 -0.909 -25.660 1.00 92.31 91 LEU A O 1
ATOM 724 N N . PHE A 1 92 ? 9.669 -0.674 -23.503 1.00 90.12 92 PHE A N 1
ATOM 725 C CA . PHE A 1 92 ? 11.109 -0.590 -23.763 1.00 90.12 92 PHE A CA 1
ATOM 726 C C . PHE A 1 92 ? 11.707 -1.933 -24.177 1.00 90.12 92 PHE A C 1
ATOM 728 O O . PHE A 1 92 ? 12.534 -1.949 -25.084 1.00 90.12 92 PHE A O 1
ATOM 735 N N . ARG A 1 93 ? 11.259 -3.045 -23.582 1.00 90.50 93 ARG A N 1
ATOM 736 C CA . ARG A 1 93 ? 11.666 -4.396 -23.998 1.00 90.50 93 ARG A CA 1
ATOM 737 C C . ARG A 1 93 ? 11.302 -4.650 -25.455 1.00 90.50 93 ARG A C 1
ATOM 739 O O . ARG A 1 93 ? 12.192 -4.916 -26.251 1.00 90.50 93 ARG A O 1
ATOM 746 N N . LYS A 1 94 ? 10.046 -4.386 -25.830 1.00 90.81 94 LYS A N 1
ATOM 747 C CA . LYS A 1 94 ? 9.596 -4.495 -27.223 1.00 90.81 94 LYS A CA 1
ATOM 748 C C . LYS A 1 94 ? 10.457 -3.664 -28.185 1.00 90.81 94 LYS A C 1
ATOM 750 O O . LYS A 1 94 ? 10.851 -4.154 -29.235 1.00 90.81 94 LYS A O 1
ATOM 755 N N . LYS A 1 95 ? 10.791 -2.421 -27.819 1.00 87.69 95 LYS A N 1
ATOM 756 C CA . LYS A 1 95 ? 11.674 -1.567 -28.636 1.00 87.69 95 LYS A CA 1
ATOM 757 C C . LYS A 1 95 ? 13.108 -2.096 -28.738 1.00 87.69 95 LYS A C 1
ATOM 759 O O . LYS A 1 95 ? 13.739 -1.894 -29.769 1.00 87.69 95 LYS A O 1
ATOM 764 N N . CYS A 1 96 ? 13.645 -2.714 -27.685 1.00 83.38 96 CYS A N 1
ATOM 765 C CA . CYS A 1 96 ? 14.960 -3.359 -27.727 1.00 83.38 96 CYS A CA 1
ATOM 766 C C . CYS A 1 96 ? 14.955 -4.581 -28.654 1.00 83.38 96 CYS A C 1
ATOM 768 O O . CYS A 1 96 ? 15.895 -4.745 -29.432 1.00 83.38 96 CYS A O 1
ATOM 770 N N . ASP A 1 97 ? 13.894 -5.385 -28.616 1.00 85.19 97 ASP A N 1
ATOM 771 C CA . ASP A 1 97 ? 13.740 -6.559 -29.481 1.00 85.19 97 ASP A CA 1
ATOM 772 C C . ASP A 1 97 ? 13.671 -6.124 -30.958 1.00 85.19 97 ASP A C 1
ATOM 774 O O . ASP A 1 97 ? 14.477 -6.557 -31.780 1.00 85.19 97 ASP A O 1
ATOM 778 N N . GLU A 1 98 ? 12.826 -5.131 -31.269 1.00 85.06 98 GLU A N 1
ATOM 779 C CA . GLU A 1 98 ? 12.708 -4.540 -32.613 1.00 85.06 98 GLU A CA 1
ATOM 780 C C . GLU A 1 98 ? 14.030 -3.925 -33.118 1.00 85.06 98 GLU A C 1
ATOM 782 O O . GLU A 1 98 ? 14.318 -3.959 -34.315 1.00 85.06 98 GLU A O 1
ATOM 787 N N . ALA A 1 99 ? 14.851 -3.362 -32.225 1.00 77.25 99 ALA A N 1
ATOM 788 C CA . ALA A 1 99 ? 16.131 -2.747 -32.580 1.00 77.25 99 ALA A CA 1
ATOM 789 C C . ALA A 1 99 ? 17.271 -3.760 -32.782 1.00 77.25 99 ALA A C 1
ATOM 791 O O . ALA A 1 99 ? 18.253 -3.439 -33.454 1.00 77.25 99 ALA A O 1
ATOM 792 N N . THR A 1 100 ? 17.169 -4.955 -32.196 1.00 72.50 100 THR A N 1
ATOM 793 C CA . THR A 1 100 ? 18.187 -6.014 -32.311 1.00 72.50 100 THR A CA 1
ATOM 794 C C . THR A 1 100 ? 17.884 -7.028 -33.418 1.00 72.50 100 THR A C 1
ATOM 796 O O . THR A 1 100 ? 18.757 -7.827 -33.752 1.00 72.50 100 THR A O 1
ATOM 799 N N . GLY A 1 101 ? 16.719 -6.927 -34.069 1.00 60.38 101 GLY A N 1
ATOM 800 C CA . GLY A 1 101 ? 16.394 -7.675 -35.287 1.00 60.38 101 GLY A CA 1
ATOM 801 C C . GLY A 1 101 ? 16.048 -9.146 -35.052 1.00 60.38 101 GLY A C 1
ATOM 802 O O . GLY A 1 101 ? 16.323 -9.968 -35.928 1.00 60.38 101 GLY A O 1
ATOM 803 N N . VAL A 1 102 ? 15.476 -9.465 -33.887 1.00 51.00 102 VAL A N 1
ATOM 804 C CA . VAL A 1 102 ? 14.817 -10.756 -33.620 1.00 51.00 102 VAL A CA 1
ATOM 805 C C . VAL A 1 102 ? 13.335 -10.656 -33.957 1.00 51.00 102 VAL A C 1
ATOM 807 O O . VAL A 1 102 ? 12.717 -9.632 -33.590 1.00 51.00 102 VAL A O 1
#